Protein AF-A0A2E7EHP1-F1 (afdb_monomer_lite)

Sequence (108 aa):
MNASVIIGLEGLPDMALYGVPLVFLFLVGAITFLIPVGLISSELAVGWPGGGGVYGWVDAAFGRRPAVQAVWCQWVQILVWYPTALSFCASTFAYTLIRSWQRIPPLS

Radius of gyration: 21.11 Å; chains: 1; bounding box: 58×22×55 Å

Structure (mmCIF, N/CA/C/O backbone):
data_AF-A0A2E7EHP1-F1
#
_entry.id   AF-A0A2E7EHP1-F1
#
loop_
_atom_site.group_PDB
_atom_site.id
_atom_site.type_symbol
_atom_site.label_atom_id
_atom_site.label_alt_id
_atom_site.label_comp_id
_atom_site.label_asym_id
_atom_site.label_entity_id
_atom_site.label_seq_id
_atom_site.pdbx_PDB_ins_code
_atom_site.Cartn_x
_atom_site.Cartn_y
_atom_site.Cartn_z
_atom_site.occupancy
_atom_site.B_iso_or_equiv
_atom_site.auth_seq_id
_atom_site.auth_comp_id
_atom_site.auth_asym_id
_atom_site.auth_atom_id
_atom_site.pdbx_PDB_model_num
ATOM 1 N N . MET A 1 1 ? 0.673 15.103 -1.195 1.00 44.56 1 MET A N 1
ATOM 2 C CA . MET A 1 1 ? 1.760 14.383 -1.896 1.00 44.56 1 MET A CA 1
ATOM 3 C C . MET A 1 1 ? 1.133 13.392 -2.877 1.00 44.56 1 MET A C 1
ATOM 5 O O . MET A 1 1 ? 1.253 12.194 -2.678 1.00 44.56 1 MET A O 1
ATOM 9 N N . ASN A 1 2 ? 0.371 13.859 -3.876 1.00 35.25 2 ASN A N 1
ATOM 10 C CA . ASN A 1 2 ? -0.645 12.977 -4.480 1.00 35.25 2 ASN A CA 1
ATOM 11 C C . ASN A 1 2 ? -0.451 12.707 -5.978 1.00 35.25 2 ASN A C 1
ATOM 13 O O . ASN A 1 2 ? -0.987 11.723 -6.455 1.00 35.25 2 ASN A O 1
ATOM 17 N N . ALA A 1 3 ? 0.328 13.501 -6.721 1.00 44.09 3 ALA A N 1
ATOM 18 C CA . ALA A 1 3 ? 0.448 13.304 -8.172 1.00 44.09 3 ALA A CA 1
ATOM 19 C C . ALA A 1 3 ? 1.646 12.430 -8.597 1.00 44.09 3 ALA A C 1
ATOM 21 O O . ALA A 1 3 ? 1.526 11.667 -9.546 1.00 44.09 3 ALA A O 1
ATOM 22 N N . SER A 1 4 ? 2.778 12.480 -7.883 1.00 46.38 4 SER A N 1
ATOM 23 C CA . SER A 1 4 ? 3.990 11.718 -8.242 1.00 46.38 4 SER A CA 1
ATOM 24 C C . SER A 1 4 ? 3.915 10.217 -7.926 1.00 46.38 4 SER A C 1
ATOM 26 O O . SER A 1 4 ? 4.751 9.465 -8.402 1.00 46.38 4 SER A O 1
ATOM 28 N N . VAL A 1 5 ? 2.931 9.784 -7.126 1.00 51.19 5 VAL A N 1
ATOM 29 C CA . VAL A 1 5 ? 2.738 8.380 -6.704 1.00 51.19 5 VAL A CA 1
ATOM 30 C C . VAL A 1 5 ? 1.790 7.621 -7.635 1.00 51.19 5 VAL A C 1
ATOM 32 O O . VAL A 1 5 ? 1.929 6.417 -7.810 1.00 51.19 5 VAL A O 1
ATOM 35 N N . ILE A 1 6 ? 0.824 8.312 -8.246 1.00 48.53 6 ILE A N 1
ATOM 36 C CA . ILE A 1 6 ? -0.221 7.660 -9.054 1.00 48.53 6 ILE A CA 1
ATOM 37 C C . ILE A 1 6 ? 0.362 7.081 -10.352 1.00 48.53 6 ILE A C 1
ATOM 39 O O . ILE A 1 6 ? -0.166 6.119 -10.899 1.00 48.53 6 ILE A O 1
ATOM 43 N N . ILE A 1 7 ? 1.477 7.639 -10.821 1.00 52.41 7 ILE A N 1
ATOM 44 C CA . ILE A 1 7 ? 2.196 7.181 -12.005 1.00 52.41 7 ILE A CA 1
ATOM 45 C C . ILE A 1 7 ? 3.685 7.205 -11.658 1.00 52.41 7 ILE A C 1
ATOM 47 O O . ILE A 1 7 ? 4.432 8.053 -12.144 1.00 52.41 7 ILE A O 1
ATOM 51 N N . GLY A 1 8 ? 4.104 6.335 -10.737 1.00 58.56 8 GLY A N 1
ATOM 52 C CA . GLY A 1 8 ? 5.525 6.119 -10.486 1.00 58.56 8 GLY A CA 1
ATOM 53 C C . GLY A 1 8 ? 6.217 5.830 -11.818 1.00 58.56 8 GLY A C 1
ATOM 54 O O . GLY A 1 8 ? 5.876 4.861 -12.505 1.00 58.56 8 GLY A O 1
ATOM 55 N N . LEU A 1 9 ? 7.128 6.712 -12.233 1.00 58.16 9 LEU A N 1
ATOM 56 C CA . LEU A 1 9 ? 7.852 6.581 -13.499 1.00 58.16 9 LEU A CA 1
ATOM 57 C C . LEU A 1 9 ? 8.622 5.253 -13.575 1.00 58.16 9 LEU A C 1
ATOM 59 O O . LEU A 1 9 ? 8.902 4.780 -14.672 1.00 58.16 9 LEU A O 1
ATOM 63 N N . GLU A 1 10 ? 8.913 4.643 -12.425 1.00 64.62 10 GLU A N 1
ATOM 64 C CA . GLU A 1 10 ? 9.539 3.335 -12.294 1.00 64.62 10 GLU A CA 1
ATOM 65 C C . GLU A 1 10 ? 8.646 2.167 -12.734 1.00 64.62 10 GLU A C 1
ATOM 67 O O . GLU A 1 10 ? 9.164 1.168 -13.219 1.00 64.62 10 GLU A O 1
ATOM 72 N N . GLY A 1 11 ? 7.318 2.292 -12.621 1.00 59.94 11 GLY A N 1
ATOM 73 C CA . GLY A 1 11 ? 6.378 1.251 -13.048 1.00 59.94 11 GLY A CA 1
ATOM 74 C C . GLY A 1 11 ? 5.998 1.352 -14.526 1.00 59.94 11 GLY A C 1
ATOM 75 O O . GLY A 1 11 ? 5.716 0.345 -15.164 1.00 59.94 11 GLY A O 1
ATOM 76 N N . LEU A 1 12 ? 6.028 2.559 -15.100 1.00 63.22 12 LEU A N 1
ATOM 77 C CA . LEU A 1 12 ? 5.727 2.810 -16.515 1.00 63.22 12 LEU A CA 1
ATOM 78 C C . LEU A 1 12 ? 6.493 1.920 -17.518 1.00 63.22 12 LEU A C 1
ATOM 80 O O . LEU A 1 12 ? 5.848 1.454 -18.458 1.00 63.22 12 LEU A O 1
ATOM 84 N N . PRO A 1 13 ? 7.811 1.664 -17.385 1.00 61.09 13 PRO A N 1
ATOM 85 C CA . PRO A 1 13 ? 8.524 0.791 -18.318 1.00 61.09 13 PRO A CA 1
ATOM 86 C C . PRO A 1 13 ? 8.066 -0.672 -18.243 1.00 61.09 13 PRO A C 1
ATOM 88 O O . PRO A 1 13 ? 7.916 -1.299 -19.290 1.00 61.09 13 PRO A O 1
ATOM 91 N N . ASP A 1 14 ? 7.760 -1.192 -17.050 1.00 63.03 14 ASP A N 1
ATOM 92 C CA . ASP A 1 14 ? 7.176 -2.534 -16.897 1.00 63.03 14 ASP A CA 1
ATOM 93 C C . ASP A 1 14 ? 5.766 -2.592 -17.495 1.00 63.03 14 ASP A C 1
ATOM 95 O O . ASP A 1 14 ? 5.415 -3.530 -18.205 1.00 63.03 14 ASP A O 1
ATOM 99 N N . MET A 1 15 ? 4.963 -1.550 -17.284 1.00 62.78 15 MET A N 1
ATOM 100 C CA . MET A 1 15 ? 3.609 -1.429 -17.833 1.00 62.78 15 MET A CA 1
ATOM 101 C C . MET A 1 15 ? 3.616 -1.329 -19.371 1.00 62.78 15 MET A C 1
ATOM 103 O O . MET A 1 15 ? 2.734 -1.871 -20.039 1.00 62.78 15 MET A O 1
ATOM 107 N N . ALA A 1 16 ? 4.632 -0.682 -19.953 1.00 62.44 16 ALA A N 1
ATOM 108 C CA . ALA A 1 16 ? 4.793 -0.541 -21.399 1.00 62.44 16 ALA A CA 1
ATOM 109 C C . ALA A 1 16 ? 5.076 -1.878 -22.110 1.00 62.44 16 ALA A C 1
ATOM 111 O O . ALA A 1 16 ? 4.714 -2.027 -23.278 1.00 62.44 16 ALA A O 1
ATOM 112 N N . LEU A 1 17 ? 5.664 -2.860 -21.415 1.00 63.97 17 LEU A N 1
ATOM 113 C CA . LEU A 1 17 ? 5.954 -4.189 -21.967 1.00 63.97 17 LEU A CA 1
ATOM 114 C C . LEU A 1 17 ? 4.692 -5.035 -22.206 1.00 63.97 17 LEU A C 1
ATOM 116 O O . LEU A 1 17 ? 4.689 -5.873 -23.106 1.00 63.97 17 LEU A O 1
ATOM 120 N N . TYR A 1 18 ? 3.614 -4.809 -21.446 1.00 63.75 18 TYR A N 1
ATOM 121 C CA . TYR A 1 18 ? 2.385 -5.616 -21.519 1.00 63.75 18 TYR A CA 1
ATOM 122 C C . TYR A 1 18 ? 1.295 -5.043 -22.448 1.00 63.75 18 TYR A C 1
ATOM 124 O O . TYR A 1 18 ? 0.341 -5.750 -22.774 1.00 63.75 18 TYR A O 1
ATOM 132 N N . GLY A 1 19 ? 1.433 -3.800 -22.929 1.00 70.06 19 GLY A N 1
ATOM 133 C CA . GLY A 1 19 ? 0.567 -3.211 -23.963 1.00 70.06 19 GLY A CA 1
ATOM 134 C C . GLY A 1 19 ? -0.898 -2.965 -23.552 1.00 70.06 19 GLY A C 1
ATOM 135 O O . GLY A 1 19 ? -1.233 -2.847 -22.379 1.00 70.06 19 GLY A O 1
ATOM 136 N N . VAL A 1 20 ? -1.806 -2.876 -24.536 1.00 74.19 20 VAL A N 1
ATOM 137 C CA . VAL A 1 20 ? -3.245 -2.548 -24.356 1.00 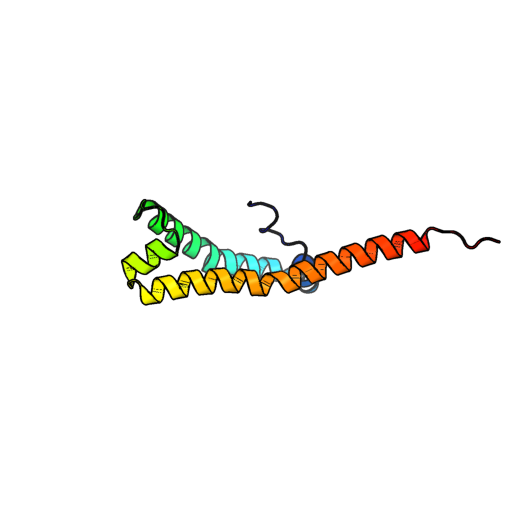74.19 20 VAL A CA 1
ATOM 138 C C . VAL A 1 20 ? -4.014 -3.447 -23.355 1.00 74.19 20 VAL A C 1
ATOM 140 O O . VAL A 1 20 ? -4.863 -2.907 -22.640 1.00 74.19 20 VAL A O 1
ATOM 143 N N . PRO A 1 21 ? -3.741 -4.766 -23.216 1.00 79.00 21 PRO A N 1
ATOM 144 C CA . PRO A 1 21 ? -4.389 -5.622 -22.207 1.00 79.00 21 PRO A CA 1
ATOM 145 C C . PRO A 1 21 ? -4.245 -5.123 -20.762 1.00 79.00 21 PRO A C 1
ATOM 147 O O . PRO A 1 21 ? -5.094 -5.393 -19.913 1.00 79.00 21 PRO A O 1
ATOM 150 N N . LEU A 1 22 ? -3.199 -4.349 -20.487 1.00 78.38 22 LEU A N 1
ATOM 151 C CA . LEU A 1 22 ? -2.935 -3.748 -19.188 1.00 78.38 22 LEU A CA 1
ATOM 152 C C . LEU A 1 22 ? -4.046 -2.775 -18.744 1.00 78.38 22 LEU A C 1
ATOM 154 O O . LEU A 1 22 ? -4.374 -2.704 -17.563 1.00 78.38 22 LEU A O 1
ATOM 158 N N . VAL A 1 23 ? -4.686 -2.072 -19.688 1.00 80.00 23 VAL A N 1
ATOM 159 C CA . VAL A 1 23 ? -5.810 -1.160 -19.397 1.00 80.00 23 VAL A CA 1
ATOM 160 C C . VAL A 1 23 ? -7.010 -1.931 -18.846 1.00 80.00 23 VAL A C 1
ATOM 162 O O . VAL A 1 23 ? -7.669 -1.468 -17.916 1.00 80.00 23 VAL A O 1
ATOM 165 N N . PHE A 1 24 ? -7.271 -3.131 -19.372 1.00 83.12 24 PHE A N 1
ATOM 166 C CA . PHE A 1 24 ? -8.325 -4.004 -18.859 1.00 83.12 24 PHE A CA 1
ATOM 167 C C . PHE A 1 24 ? -8.005 -4.493 -17.440 1.00 83.12 24 PHE A C 1
ATOM 169 O O . PHE A 1 24 ? -8.869 -4.439 -16.569 1.00 83.12 24 PHE A O 1
ATOM 176 N N . LEU A 1 25 ? -6.756 -4.894 -17.173 1.00 82.12 25 LEU A N 1
ATOM 177 C CA . LEU A 1 25 ? -6.317 -5.301 -15.831 1.00 82.12 25 LEU A CA 1
ATOM 178 C C . LEU A 1 25 ? -6.434 -4.161 -14.811 1.00 82.12 25 LEU A C 1
ATOM 180 O O . LEU A 1 25 ? -6.894 -4.386 -13.692 1.00 82.12 25 LEU A O 1
ATOM 184 N N . PHE A 1 26 ? -6.094 -2.931 -15.204 1.00 83.56 26 PHE A N 1
ATOM 185 C CA . PHE A 1 26 ? -6.296 -1.757 -14.359 1.00 83.56 26 PHE A CA 1
ATOM 186 C C . PHE A 1 26 ? -7.768 -1.453 -14.106 1.00 83.56 26 PHE A C 1
ATOM 188 O O . PHE A 1 26 ? -8.118 -1.117 -12.981 1.00 83.56 26 PHE A O 1
ATOM 195 N N . LEU A 1 27 ? -8.636 -1.590 -15.112 1.00 86.62 27 LEU A N 1
ATOM 196 C CA . LEU A 1 27 ? -10.081 -1.422 -14.943 1.00 86.62 27 LEU A CA 1
ATOM 197 C C . LEU A 1 27 ? -10.657 -2.445 -13.965 1.00 86.62 27 LEU A C 1
ATOM 199 O O . LEU A 1 27 ? -11.404 -2.077 -13.060 1.00 86.62 27 LEU A O 1
ATOM 203 N N . VAL A 1 28 ? -10.272 -3.715 -14.110 1.00 89.25 28 VAL A N 1
ATOM 204 C CA . VAL A 1 28 ? -10.681 -4.774 -13.184 1.00 89.25 28 VAL A CA 1
ATOM 205 C C . VAL A 1 28 ? -10.182 -4.454 -11.777 1.00 89.25 28 VAL A C 1
ATOM 207 O O . VAL A 1 28 ? -10.995 -4.387 -10.864 1.00 89.25 28 VAL A O 1
ATOM 210 N N . GLY A 1 29 ? -8.891 -4.155 -11.604 1.00 85.38 29 GLY A N 1
ATOM 211 C CA . GLY A 1 29 ? -8.325 -3.799 -10.300 1.00 85.38 29 GLY A CA 1
ATOM 212 C C . GLY A 1 29 ? -8.954 -2.544 -9.687 1.00 85.38 29 GLY A C 1
ATOM 213 O O . GLY A 1 29 ? -9.198 -2.490 -8.481 1.00 85.38 29 GLY A O 1
ATOM 214 N N . ALA A 1 30 ? -9.293 -1.546 -10.502 1.00 86.88 30 ALA A N 1
ATOM 215 C CA . ALA A 1 30 ? -9.981 -0.351 -10.036 1.00 86.88 30 ALA A CA 1
ATOM 216 C C . ALA A 1 30 ? -11.366 -0.694 -9.469 1.00 86.88 30 ALA A C 1
ATOM 218 O O . ALA A 1 30 ? -11.721 -0.234 -8.386 1.00 86.88 30 ALA A O 1
ATOM 219 N N . ILE A 1 31 ? -12.128 -1.542 -10.159 1.00 91.25 31 ILE A N 1
ATOM 220 C CA . ILE A 1 31 ? -13.482 -1.914 -9.740 1.00 91.25 31 ILE A CA 1
ATOM 221 C C . ILE A 1 31 ? -13.461 -2.880 -8.552 1.00 91.25 31 ILE A C 1
ATOM 223 O O . ILE A 1 31 ? -14.226 -2.699 -7.609 1.00 91.25 31 ILE A O 1
ATOM 227 N N . THR A 1 32 ? -12.595 -3.894 -8.568 1.00 91.00 32 THR A N 1
ATOM 228 C CA . THR A 1 32 ? -12.594 -4.953 -7.548 1.00 91.00 32 THR A CA 1
ATOM 229 C C . THR A 1 32 ? -11.805 -4.596 -6.296 1.00 91.00 32 THR A C 1
ATOM 231 O O . THR A 1 32 ? -12.017 -5.219 -5.260 1.00 91.00 32 THR A O 1
ATOM 234 N N . PHE A 1 33 ? -10.882 -3.634 -6.373 1.00 86.44 33 PHE A N 1
ATOM 235 C CA . PHE A 1 33 ? -9.994 -3.290 -5.263 1.00 86.44 33 PHE A CA 1
ATOM 236 C C . PHE A 1 33 ? -10.036 -1.800 -4.920 1.00 86.44 33 PHE A C 1
ATOM 238 O O . PHE A 1 33 ? -10.338 -1.453 -3.783 1.00 86.44 33 PHE A O 1
ATOM 245 N N . LEU A 1 34 ? -9.795 -0.903 -5.882 1.00 86.62 34 LEU A N 1
ATOM 246 C CA . LEU A 1 34 ? -9.655 0.530 -5.585 1.00 86.62 34 LEU A CA 1
ATOM 247 C C . LEU A 1 34 ? -10.959 1.165 -5.076 1.00 86.62 34 LEU A C 1
ATOM 249 O O . LEU A 1 34 ? -10.957 1.827 -4.040 1.00 86.62 34 LEU A O 1
ATOM 253 N N . ILE A 1 35 ? -12.067 0.952 -5.790 1.00 90.94 35 ILE A N 1
ATOM 254 C CA . ILE A 1 35 ? -13.390 1.474 -5.428 1.00 90.94 35 ILE A CA 1
ATOM 255 C C . ILE A 1 35 ? -13.850 0.952 -4.056 1.00 90.94 35 ILE A C 1
ATOM 257 O O . ILE A 1 35 ? -14.151 1.782 -3.194 1.00 90.94 35 ILE A O 1
ATOM 261 N N . PRO A 1 36 ? -13.889 -0.371 -3.796 1.00 90.88 36 PRO A N 1
ATOM 262 C CA . PRO A 1 36 ? -14.361 -0.875 -2.509 1.00 90.88 36 PRO A CA 1
ATOM 263 C C . PRO A 1 36 ? -13.459 -0.450 -1.347 1.00 90.88 36 PRO A C 1
ATOM 265 O O . PRO A 1 36 ? -13.970 -0.027 -0.313 1.00 90.88 36 PRO A O 1
ATOM 268 N N . VAL A 1 37 ? -12.131 -0.482 -1.509 1.00 88.06 37 VAL A N 1
ATOM 269 C CA . VAL A 1 37 ? -11.200 -0.046 -0.452 1.00 88.06 37 VAL A CA 1
ATOM 270 C C . VAL A 1 37 ? -11.342 1.451 -0.171 1.00 88.06 37 VAL A C 1
ATOM 272 O O . VAL A 1 37 ? -11.337 1.855 0.991 1.00 88.06 37 VAL A O 1
ATOM 275 N N . GLY A 1 38 ? -11.516 2.276 -1.209 1.00 86.88 38 GLY A N 1
ATOM 276 C CA . GLY A 1 38 ? -11.736 3.715 -1.063 1.00 86.88 38 GLY A CA 1
ATOM 277 C C . GLY A 1 38 ? -13.020 4.038 -0.301 1.00 86.88 38 GLY A C 1
ATOM 278 O O . GLY A 1 38 ? -12.995 4.854 0.620 1.00 86.88 38 GLY A O 1
ATOM 279 N N . LEU A 1 39 ? -14.119 3.352 -0.627 1.00 89.12 39 LEU A N 1
ATOM 280 C CA . LEU A 1 39 ? -15.397 3.500 0.075 1.00 89.12 39 LEU A CA 1
ATOM 281 C C . LEU A 1 39 ? -15.280 3.092 1.549 1.00 89.12 39 LEU A C 1
ATOM 283 O O . LEU A 1 39 ? -15.615 3.891 2.421 1.00 89.12 39 LEU A O 1
ATOM 287 N N . ILE A 1 40 ? -14.716 1.917 1.838 1.00 87.62 40 ILE A N 1
ATOM 288 C CA . ILE A 1 40 ? -14.517 1.430 3.215 1.00 87.62 40 ILE A CA 1
ATOM 289 C C . ILE A 1 40 ? -13.634 2.394 4.016 1.00 87.62 40 ILE A C 1
ATOM 291 O O . ILE A 1 40 ? -13.964 2.763 5.142 1.00 87.62 40 ILE A O 1
ATOM 295 N N . SER A 1 41 ? -12.528 2.852 3.425 1.00 84.19 41 SER A N 1
ATOM 296 C CA . SER A 1 41 ? -11.641 3.827 4.060 1.00 84.19 41 SER A CA 1
ATOM 297 C C . SER A 1 41 ? -12.342 5.160 4.317 1.00 84.19 41 SER A C 1
ATOM 299 O O . SER A 1 41 ? -12.038 5.814 5.313 1.00 84.19 41 SER A O 1
ATOM 301 N N . SER A 1 42 ? -13.248 5.582 3.430 1.00 84.88 42 SER A N 1
ATOM 302 C CA . SER A 1 42 ? -14.009 6.821 3.601 1.00 84.88 42 SER A CA 1
ATOM 303 C C . SER A 1 42 ? -15.030 6.713 4.733 1.00 84.88 42 SER A C 1
ATOM 305 O O . SER A 1 42 ? -15.118 7.624 5.554 1.00 84.88 42 SER A O 1
ATOM 307 N N . GLU A 1 43 ? -15.724 5.578 4.855 1.00 88.38 43 GLU A N 1
ATOM 308 C CA . GLU A 1 43 ? -16.655 5.350 5.961 1.00 88.38 43 GLU A CA 1
ATOM 309 C C . GLU A 1 43 ? -15.926 5.278 7.303 1.00 88.38 43 GLU A C 1
ATOM 311 O O . GLU A 1 43 ? -16.346 5.915 8.267 1.00 88.38 43 GLU A O 1
ATOM 316 N N . LEU A 1 44 ? -14.786 4.585 7.363 1.00 83.75 44 LEU A N 1
ATOM 317 C CA . LEU A 1 44 ? -13.947 4.524 8.563 1.00 83.75 44 LEU A CA 1
ATOM 318 C C . LEU A 1 44 ? -13.377 5.894 8.957 1.00 83.75 44 LEU A C 1
ATOM 320 O O . LEU A 1 44 ? -13.283 6.207 10.146 1.00 83.75 44 LEU A O 1
ATOM 324 N N . ALA A 1 45 ? -13.028 6.730 7.975 1.00 79.94 45 ALA A N 1
ATOM 325 C CA . ALA A 1 45 ? -12.550 8.087 8.221 1.00 79.94 45 ALA A CA 1
ATOM 326 C C . ALA A 1 45 ? -13.635 8.997 8.822 1.00 79.94 45 ALA A C 1
ATOM 328 O O . ALA A 1 45 ? -13.322 9.822 9.680 1.00 79.94 45 ALA A O 1
ATOM 329 N N . VAL A 1 46 ? -14.895 8.845 8.401 1.00 79.56 46 VAL A N 1
ATOM 330 C CA . VAL A 1 46 ? -16.028 9.632 8.922 1.00 79.56 46 VAL A CA 1
ATOM 331 C C . VAL A 1 46 ? -16.552 9.066 10.246 1.00 79.56 46 VAL A C 1
ATOM 333 O O . VAL A 1 46 ? -16.890 9.833 11.145 1.00 79.56 46 VAL A O 1
ATOM 336 N N . GLY A 1 47 ? -16.592 7.739 10.394 1.00 78.00 47 GLY A N 1
ATOM 337 C CA . GLY A 1 47 ? -17.099 7.060 11.590 1.00 78.00 47 GLY A CA 1
ATOM 338 C C . GLY A 1 47 ? -16.216 7.236 12.829 1.00 78.00 47 GLY A C 1
ATOM 339 O O . GLY A 1 47 ? -16.732 7.286 13.944 1.00 78.00 47 GLY A O 1
ATOM 340 N N . TRP A 1 48 ? -14.898 7.390 12.650 1.00 71.25 48 TRP A N 1
ATOM 341 C CA . TRP A 1 48 ? -13.946 7.614 13.743 1.00 71.25 48 TRP A CA 1
ATOM 342 C C . TRP A 1 48 ? -13.075 8.854 13.494 1.00 71.25 48 TRP A C 1
ATOM 344 O O . TRP A 1 48 ? -11.927 8.734 13.056 1.00 71.25 48 TRP A O 1
ATOM 354 N N . PRO A 1 49 ? -13.565 10.058 13.851 1.00 63.09 49 PRO A N 1
ATOM 355 C CA . PRO A 1 49 ? -12.852 11.322 13.641 1.00 63.09 49 PRO A CA 1
ATOM 356 C C . PRO A 1 49 ? -11.615 11.513 14.543 1.00 63.09 49 PRO A C 1
ATOM 358 O O . PRO A 1 49 ? -10.936 12.531 14.448 1.00 63.09 49 PRO A O 1
ATOM 361 N N . GLY A 1 50 ? -11.282 10.544 15.405 1.00 64.56 50 GLY A N 1
ATOM 362 C CA . GLY A 1 50 ? -10.204 10.616 16.402 1.00 64.56 50 GLY A CA 1
ATOM 363 C C . GLY A 1 50 ? -8.762 10.657 15.866 1.00 64.56 50 GLY A C 1
ATOM 364 O O . GLY A 1 50 ? -7.831 10.544 16.656 1.00 64.56 50 GLY A O 1
ATOM 365 N N . GLY A 1 51 ? -8.541 10.811 14.556 1.00 60.66 51 GLY A N 1
ATOM 366 C CA . GLY A 1 51 ? -7.218 11.143 14.002 1.00 60.66 51 GLY A CA 1
ATOM 367 C C . GLY A 1 51 ? -6.162 10.028 14.021 1.00 60.66 51 GLY A C 1
ATOM 368 O O . GLY A 1 51 ? -4.974 10.324 13.951 1.00 60.66 51 GLY A O 1
ATOM 369 N N . GLY A 1 52 ? -6.561 8.753 14.100 1.00 67.31 52 GLY A N 1
ATOM 370 C CA . GLY A 1 52 ? -5.630 7.615 14.193 1.00 67.31 52 GLY A CA 1
ATOM 371 C C . GLY A 1 52 ? -5.278 6.913 12.873 1.00 67.31 52 GLY A C 1
ATOM 372 O O . GLY A 1 52 ? -4.441 6.010 12.879 1.00 67.31 52 GLY A O 1
ATOM 373 N N . GLY A 1 53 ? -5.917 7.270 11.753 1.00 79.88 53 GLY A N 1
ATOM 374 C CA . GLY A 1 53 ? -5.749 6.568 10.472 1.00 79.88 53 GLY A CA 1
ATOM 375 C C . GLY A 1 53 ? -5.957 5.050 10.593 1.00 79.88 53 GLY A C 1
ATOM 376 O O . GLY A 1 53 ? -6.755 4.592 11.409 1.00 79.88 53 GLY A O 1
ATOM 377 N N . VAL A 1 54 ? -5.188 4.261 9.832 1.00 80.06 54 VAL A N 1
ATOM 378 C CA . VAL A 1 54 ? -5.268 2.783 9.835 1.00 80.06 54 VAL A CA 1
ATOM 379 C C . VAL A 1 54 ? -5.018 2.191 11.228 1.00 80.06 54 VAL A C 1
ATOM 381 O O . VAL A 1 54 ? -5.667 1.216 11.599 1.00 80.06 54 VAL A O 1
ATOM 384 N N . TYR A 1 55 ? -4.141 2.802 12.033 1.00 80.81 55 TYR A N 1
ATOM 385 C CA . TYR A 1 55 ? -3.919 2.375 13.418 1.00 80.81 55 TYR A CA 1
ATOM 386 C C . TYR A 1 55 ? -5.199 2.476 14.245 1.00 80.81 55 TYR A C 1
ATOM 388 O O . TYR A 1 55 ? -5.610 1.506 14.870 1.00 80.81 55 TYR A O 1
ATOM 396 N N . GLY A 1 56 ? -5.833 3.653 14.230 1.00 81.12 56 GLY A N 1
ATOM 397 C CA . GLY A 1 56 ? -7.033 3.921 15.019 1.00 81.12 56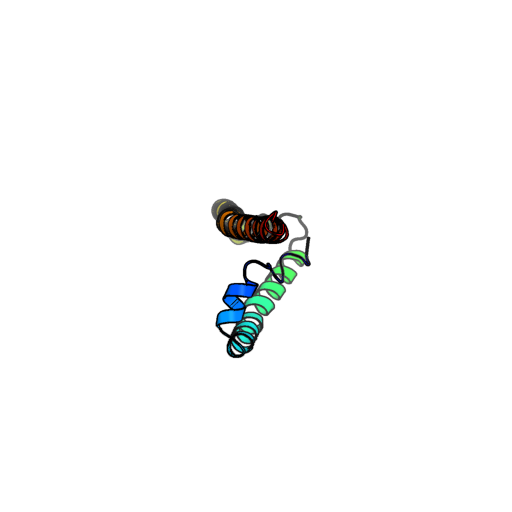 GLY A CA 1
ATOM 398 C C . GLY A 1 56 ? -8.210 3.045 14.598 1.00 81.12 56 GLY A C 1
ATOM 399 O O . GLY A 1 56 ? -8.950 2.566 15.451 1.00 81.12 56 GLY A O 1
ATOM 400 N N . TRP A 1 57 ? -8.345 2.781 13.298 1.00 83.25 57 TRP A N 1
ATOM 401 C CA . TRP A 1 57 ? -9.388 1.908 12.759 1.00 83.25 57 TRP A CA 1
ATOM 402 C C . TRP A 1 57 ? -9.220 0.455 13.208 1.00 83.25 57 TRP A C 1
ATOM 404 O O . TRP A 1 57 ? -10.182 -0.177 13.642 1.00 83.25 57 TRP A O 1
ATOM 414 N N . VAL A 1 58 ? -7.995 -0.075 13.149 1.00 82.69 58 VAL A N 1
ATOM 415 C CA . VAL A 1 58 ? -7.722 -1.466 13.534 1.00 82.69 58 VAL A CA 1
ATOM 416 C C . VAL A 1 58 ? -7.714 -1.636 15.057 1.00 82.69 58 VAL A C 1
ATOM 418 O O . VAL A 1 58 ? -8.180 -2.664 15.543 1.00 82.69 58 VAL A O 1
ATOM 421 N N . ASP A 1 59 ? -7.262 -0.634 15.820 1.00 83.56 59 ASP A N 1
ATOM 422 C CA . ASP A 1 59 ? -7.303 -0.659 17.292 1.00 83.56 59 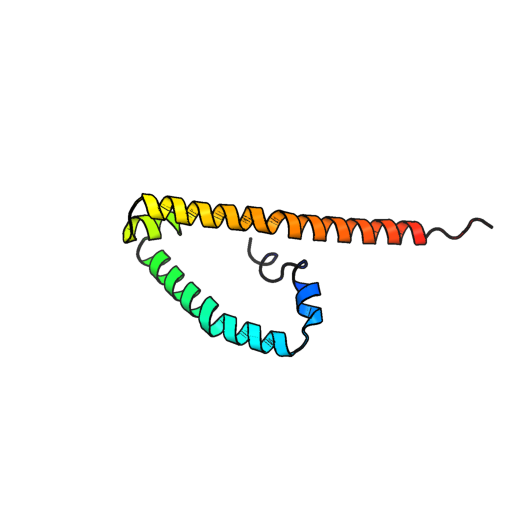ASP A CA 1
ATOM 423 C C . ASP A 1 59 ? -8.751 -0.656 17.798 1.00 83.56 59 ASP A C 1
ATOM 425 O O . ASP A 1 59 ? -9.095 -1.432 18.687 1.00 83.56 59 ASP A O 1
ATOM 429 N N . ALA A 1 60 ? -9.628 0.133 17.166 1.00 81.19 60 ALA A N 1
ATOM 430 C CA . ALA A 1 60 ? -11.050 0.168 17.499 1.00 81.19 60 ALA A CA 1
ATOM 431 C C . ALA A 1 60 ? -11.783 -1.149 17.178 1.00 81.19 60 ALA A C 1
ATOM 433 O O . ALA A 1 60 ? -12.693 -1.528 17.912 1.00 81.19 60 ALA A O 1
ATOM 434 N N . ALA A 1 61 ? -11.399 -1.850 16.104 1.00 82.81 61 ALA A N 1
ATOM 435 C CA . ALA A 1 61 ? -12.085 -3.064 15.652 1.00 82.81 61 ALA A CA 1
ATOM 436 C C . ALA A 1 61 ? -11.529 -4.368 16.257 1.00 82.81 61 ALA A C 1
ATOM 438 O O . ALA A 1 61 ? -12.293 -5.270 16.595 1.00 82.81 61 ALA A O 1
ATOM 439 N N . PHE A 1 62 ? -10.205 -4.484 16.386 1.00 82.06 62 PHE A N 1
ATOM 440 C CA . PHE A 1 62 ? -9.516 -5.730 16.753 1.00 82.06 62 PHE A CA 1
ATOM 441 C C . PHE A 1 62 ? -8.577 -5.582 17.964 1.00 82.06 62 PHE A C 1
ATOM 443 O O . PHE A 1 62 ? -7.995 -6.569 18.426 1.00 82.06 62 PHE A O 1
ATOM 450 N N . GLY A 1 63 ? -8.425 -4.369 18.503 1.00 85.50 63 GLY A N 1
ATOM 451 C CA . GLY A 1 63 ? -7.565 -4.062 19.643 1.00 85.50 63 GLY A CA 1
ATOM 452 C C . GLY A 1 63 ? -6.097 -3.797 19.288 1.00 85.50 63 GLY A C 1
ATOM 453 O O . GLY A 1 63 ? -5.663 -3.827 18.135 1.00 85.50 63 GLY A O 1
ATOM 454 N N . ARG A 1 64 ? -5.288 -3.568 20.327 1.00 83.56 64 ARG A N 1
ATOM 455 C CA . ARG A 1 64 ? -3.959 -2.948 20.189 1.00 83.56 64 ARG A CA 1
ATOM 456 C C . ARG A 1 64 ? -2.918 -3.776 19.440 1.00 83.56 64 ARG A C 1
ATOM 458 O O . ARG A 1 64 ? -2.112 -3.233 18.690 1.00 83.56 64 ARG A O 1
ATOM 465 N N . ARG A 1 65 ? -2.893 -5.095 19.651 1.00 86.50 65 ARG A N 1
ATOM 466 C CA . ARG A 1 65 ? -1.890 -5.984 19.030 1.00 86.50 65 ARG A CA 1
ATOM 467 C C . ARG A 1 65 ? -1.979 -5.989 17.494 1.00 86.50 65 ARG A C 1
ATOM 469 O O . ARG A 1 65 ? -0.958 -5.705 16.867 1.00 86.50 65 ARG A O 1
ATOM 476 N N . PRO A 1 66 ? -3.151 -6.245 16.884 1.00 86.75 66 PRO A N 1
ATOM 477 C CA . PRO A 1 66 ? -3.283 -6.194 15.429 1.00 86.75 66 PRO A CA 1
ATOM 478 C C . PRO A 1 66 ? -3.131 -4.776 14.860 1.00 86.75 66 PRO A C 1
ATOM 480 O O . PRO A 1 66 ? -2.632 -4.629 13.749 1.00 86.75 66 PRO A O 1
ATOM 483 N N . ALA A 1 67 ? -3.464 -3.724 15.615 1.00 84.12 67 ALA A N 1
ATOM 484 C CA . ALA A 1 67 ? -3.274 -2.342 15.166 1.00 84.12 67 ALA A CA 1
ATOM 485 C C . ALA A 1 67 ? -1.798 -1.970 14.963 1.00 84.12 67 ALA A C 1
ATOM 487 O O . ALA A 1 67 ? -1.429 -1.368 13.952 1.00 84.12 67 ALA A O 1
ATOM 488 N N . VAL A 1 68 ? -0.933 -2.383 15.897 1.00 87.38 68 VAL A N 1
ATOM 489 C CA . VAL A 1 68 ? 0.522 -2.203 15.770 1.00 87.38 68 VAL A CA 1
ATOM 490 C C . VAL A 1 68 ? 1.056 -2.989 14.574 1.00 87.38 68 VAL A C 1
ATOM 492 O O . VAL A 1 68 ? 1.881 -2.470 13.827 1.00 87.38 68 VAL A O 1
ATOM 495 N N . GLN A 1 69 ? 0.563 -4.213 14.355 1.00 88.06 69 GLN A N 1
ATOM 496 C CA . GLN A 1 69 ? 0.945 -5.013 13.188 1.00 88.06 69 GLN A CA 1
ATOM 497 C C . GLN A 1 69 ? 0.522 -4.341 11.877 1.00 88.06 69 GLN A C 1
ATOM 499 O O . GLN A 1 69 ? 1.331 -4.273 10.961 1.00 88.06 69 GLN A O 1
ATOM 504 N N . ALA A 1 70 ? -0.690 -3.787 11.795 1.00 86.88 70 ALA A N 1
ATOM 505 C CA . ALA A 1 70 ? -1.182 -3.107 10.598 1.00 86.88 70 ALA A CA 1
ATOM 506 C C . ALA A 1 70 ? -0.339 -1.872 10.236 1.00 86.88 70 ALA A C 1
ATOM 508 O O . ALA A 1 70 ? 0.093 -1.729 9.092 1.00 86.88 70 ALA A O 1
ATOM 509 N N . VAL A 1 71 ? -0.034 -1.012 11.216 1.00 88.50 71 VAL A N 1
ATOM 510 C CA . VAL A 1 71 ? 0.874 0.131 11.006 1.00 88.50 71 VAL A CA 1
ATOM 511 C C . VAL A 1 71 ? 2.274 -0.324 10.638 1.00 88.50 71 VAL A C 1
ATOM 513 O O . VAL A 1 71 ? 2.910 0.289 9.780 1.00 88.50 71 VAL A O 1
ATOM 516 N N . TRP A 1 72 ? 2.761 -1.396 11.263 1.00 88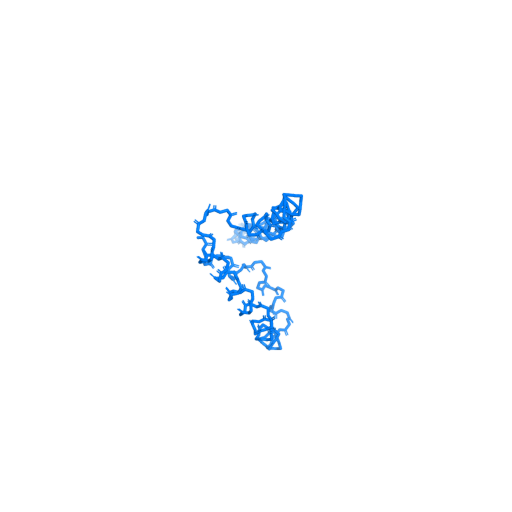.06 72 TRP A N 1
ATOM 517 C CA . TRP A 1 72 ? 4.067 -1.935 10.928 1.00 88.06 72 TRP A CA 1
ATOM 518 C C . TRP A 1 72 ? 4.078 -2.421 9.470 1.00 88.06 72 TRP A C 1
ATOM 520 O O . TRP A 1 72 ? 4.893 -1.959 8.682 1.00 88.06 72 TRP A O 1
ATOM 530 N N . CYS A 1 73 ? 3.110 -3.225 9.032 1.00 87.44 73 CYS A N 1
ATOM 531 C CA . CYS A 1 73 ? 3.001 -3.628 7.627 1.00 87.44 73 CYS A CA 1
ATOM 532 C C . CYS A 1 73 ? 2.996 -2.427 6.668 1.00 87.44 73 CYS A C 1
ATOM 534 O O . CYS A 1 73 ? 3.697 -2.451 5.655 1.00 87.44 73 CYS A O 1
ATOM 536 N N . GLN A 1 74 ? 2.292 -1.349 7.019 1.00 84.88 74 GLN A N 1
A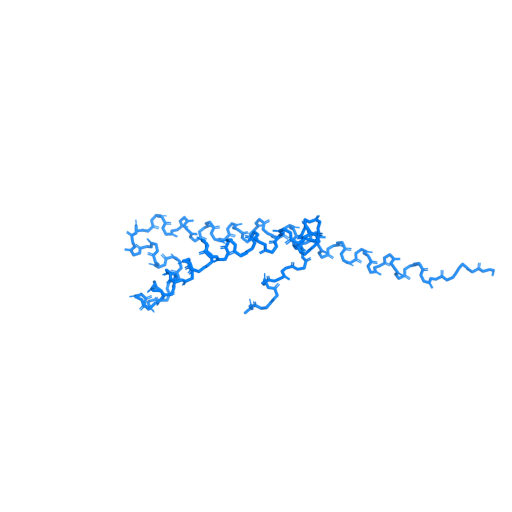TOM 537 C CA . GLN A 1 74 ? 2.273 -0.132 6.212 1.00 84.88 74 GLN A CA 1
ATOM 538 C C . GLN A 1 74 ? 3.626 0.596 6.170 1.00 84.88 74 GLN A C 1
ATOM 540 O O . GLN A 1 74 ? 3.965 1.188 5.150 1.00 84.88 74 GLN A O 1
ATOM 545 N N . TRP A 1 75 ? 4.433 0.541 7.231 1.00 86.31 75 TRP A N 1
ATOM 546 C CA . TRP A 1 75 ? 5.795 1.081 7.195 1.00 86.31 75 TRP A CA 1
ATOM 547 C C . TRP A 1 75 ? 6.761 0.154 6.424 1.00 86.31 75 TRP A C 1
ATOM 549 O O . TRP A 1 75 ? 7.549 0.652 5.617 1.00 86.31 75 TRP A O 1
ATOM 559 N N . VAL A 1 76 ? 6.643 -1.182 6.550 1.00 88.31 76 VAL A N 1
ATOM 560 C CA . VAL A 1 76 ? 7.426 -2.158 5.749 1.00 88.31 76 VAL A CA 1
ATOM 561 C C . VAL A 1 76 ? 7.199 -1.945 4.257 1.00 88.31 76 VAL A C 1
ATOM 563 O O . VAL A 1 76 ? 8.154 -1.987 3.483 1.00 88.31 76 VAL A O 1
ATOM 566 N N . GLN A 1 77 ? 5.951 -1.719 3.835 1.00 82.88 77 GLN A N 1
ATOM 567 C CA . GLN A 1 77 ? 5.634 -1.609 2.409 1.00 82.88 77 GLN A CA 1
ATOM 568 C C . GLN A 1 77 ? 6.441 -0.485 1.735 1.00 82.88 77 GLN A C 1
ATOM 570 O O . GLN A 1 77 ? 6.838 -0.611 0.580 1.00 82.88 77 GLN A O 1
ATOM 575 N N . ILE A 1 78 ? 6.715 0.603 2.467 1.00 79.75 78 ILE A N 1
ATOM 576 C CA . ILE A 1 78 ? 7.494 1.737 1.964 1.00 79.75 78 ILE A CA 1
ATOM 577 C C . ILE A 1 78 ? 8.977 1.348 1.871 1.00 79.75 78 ILE A C 1
ATOM 579 O O . ILE A 1 78 ? 9.626 1.661 0.874 1.00 79.75 78 ILE A O 1
ATOM 583 N N . LEU A 1 79 ? 9.502 0.603 2.854 1.00 84.06 79 LEU A N 1
ATOM 584 C CA . LEU A 1 79 ? 10.872 0.069 2.824 1.00 84.06 79 LEU A CA 1
ATOM 585 C C . LEU A 1 79 ? 11.134 -0.816 1.606 1.00 84.06 79 LEU A C 1
ATOM 587 O O . LEU A 1 79 ? 12.195 -0.713 0.998 1.00 84.06 79 LEU A O 1
ATOM 591 N N . VAL A 1 80 ? 10.170 -1.658 1.237 1.00 83.25 80 VAL A N 1
ATOM 592 C CA . VAL A 1 80 ? 10.289 -2.558 0.081 1.00 83.25 80 VAL A CA 1
ATOM 593 C C . VAL A 1 80 ? 10.247 -1.794 -1.247 1.00 83.25 80 VAL A C 1
ATOM 595 O O . VAL A 1 80 ? 10.866 -2.226 -2.214 1.00 83.25 80 VAL A O 1
ATOM 598 N N . TRP A 1 81 ? 9.569 -0.645 -1.305 1.00 77.00 81 TRP A N 1
ATOM 599 C CA . TRP A 1 81 ? 9.489 0.173 -2.520 1.00 77.00 81 TRP A CA 1
ATOM 600 C C . TRP A 1 81 ? 10.743 1.038 -2.760 1.00 77.00 81 TRP A C 1
ATOM 602 O O . TRP A 1 81 ? 11.102 1.302 -3.910 1.00 77.00 81 TRP A O 1
ATOM 612 N N . TYR A 1 82 ? 11.462 1.436 -1.701 1.00 80.31 82 TYR A N 1
ATOM 613 C CA . TYR A 1 82 ? 12.657 2.290 -1.812 1.00 80.31 82 TYR A CA 1
ATOM 614 C C . TYR A 1 82 ? 13.747 1.774 -2.776 1.00 80.31 82 TYR A C 1
ATOM 616 O O . TYR A 1 82 ? 14.245 2.583 -3.562 1.00 80.31 82 TYR A O 1
ATOM 624 N N . PRO A 1 83 ? 14.144 0.484 -2.773 1.00 83.75 83 PRO A N 1
ATOM 625 C CA . PRO A 1 83 ? 15.153 -0.043 -3.695 1.00 83.75 83 PRO A CA 1
ATOM 626 C C . PRO A 1 83 ? 14.790 0.135 -5.172 1.00 83.75 83 PRO A C 1
ATOM 628 O O . PRO A 1 83 ? 15.651 0.484 -5.982 1.00 83.75 83 PRO A O 1
ATOM 631 N N . THR A 1 84 ? 13.520 -0.067 -5.524 1.00 81.62 84 THR A N 1
ATOM 632 C CA . THR A 1 84 ? 13.028 0.080 -6.899 1.00 81.62 84 THR A CA 1
ATOM 633 C C . THR A 1 84 ? 13.101 1.540 -7.339 1.00 81.62 84 THR A C 1
ATOM 635 O O . THR A 1 84 ? 13.651 1.840 -8.400 1.00 81.62 84 THR A O 1
ATOM 638 N N . ALA A 1 85 ? 12.657 2.464 -6.481 1.00 81.38 85 ALA A N 1
ATOM 639 C CA . ALA A 1 85 ? 12.748 3.899 -6.740 1.00 81.38 85 ALA A CA 1
ATOM 640 C C . ALA A 1 85 ? 14.209 4.380 -6.861 1.00 81.38 85 ALA A C 1
ATOM 642 O O . ALA A 1 85 ? 14.549 5.133 -7.774 1.00 81.38 85 ALA A O 1
ATOM 643 N N . LEU A 1 86 ? 15.101 3.908 -5.982 1.00 84.25 86 LEU A N 1
ATOM 644 C CA . LEU A 1 86 ? 16.535 4.215 -6.033 1.00 84.25 86 LEU A CA 1
ATOM 645 C C . LEU A 1 86 ? 17.190 3.688 -7.315 1.00 84.25 86 LEU A C 1
ATOM 647 O O . LEU A 1 86 ? 17.982 4.404 -7.925 1.00 84.25 86 LEU A O 1
ATOM 651 N N . SER A 1 87 ? 16.837 2.475 -7.747 1.00 85.50 87 SER A N 1
ATOM 652 C CA . SER A 1 87 ? 17.352 1.875 -8.984 1.00 85.50 87 SER A CA 1
ATOM 653 C C . SER A 1 87 ? 16.924 2.673 -10.212 1.00 85.50 87 SER A C 1
ATOM 655 O O . SER A 1 87 ? 17.752 2.954 -11.077 1.00 85.50 87 SER A O 1
ATOM 657 N N . PHE A 1 88 ? 15.665 3.114 -10.253 1.00 82.31 88 PHE A N 1
ATOM 658 C CA . PHE A 1 88 ? 15.151 3.965 -11.324 1.00 82.31 88 PHE A CA 1
ATOM 659 C C . PHE A 1 88 ? 15.836 5.345 -11.364 1.00 82.31 88 PHE A C 1
ATOM 661 O O . PHE A 1 88 ? 16.201 5.853 -12.432 1.00 82.31 88 PHE A O 1
ATOM 668 N N . CYS A 1 89 ? 16.068 5.954 -10.198 1.00 83.69 89 CYS A N 1
ATOM 669 C CA . CYS A 1 89 ? 16.845 7.188 -10.090 1.00 83.69 89 CYS A CA 1
ATOM 670 C C . C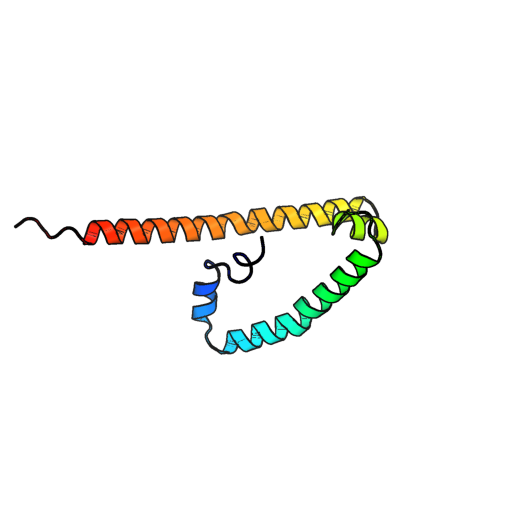YS A 1 89 ? 18.282 6.980 -10.587 1.00 83.69 89 CYS A C 1
ATOM 672 O O . CYS A 1 89 ? 18.767 7.767 -11.401 1.00 83.69 89 CYS A O 1
ATOM 674 N N . ALA A 1 90 ? 18.946 5.902 -10.162 1.00 85.75 90 ALA A N 1
ATOM 675 C CA . ALA A 1 90 ? 20.304 5.573 -10.582 1.00 85.75 90 ALA A CA 1
ATOM 676 C C . ALA A 1 90 ? 20.400 5.334 -12.098 1.00 85.75 90 ALA A C 1
ATOM 678 O O . ALA A 1 90 ? 21.297 5.880 -12.740 1.00 85.75 90 ALA A O 1
ATOM 679 N N . SER A 1 91 ? 19.456 4.596 -12.698 1.00 84.56 91 SER A N 1
ATOM 680 C CA . SER A 1 91 ? 19.423 4.384 -14.149 1.00 84.56 91 SER A CA 1
ATOM 681 C C . SER A 1 91 ? 19.220 5.694 -14.905 1.00 84.56 91 SER A C 1
ATOM 683 O O . SER A 1 91 ? 19.919 5.960 -15.880 1.00 84.56 91 SER A O 1
ATOM 685 N N . THR A 1 92 ? 18.317 6.556 -14.432 1.00 83.38 92 THR A N 1
ATOM 686 C CA . THR A 1 92 ? 18.054 7.863 -15.056 1.00 83.38 92 THR A CA 1
ATOM 687 C C . THR A 1 92 ? 19.285 8.776 -14.991 1.00 83.38 92 THR A C 1
ATOM 689 O O . THR A 1 92 ? 19.661 9.404 -15.988 1.00 83.38 92 THR A O 1
ATOM 692 N N . PHE A 1 93 ? 19.975 8.805 -13.848 1.00 84.31 93 PHE A N 1
ATOM 693 C CA . PHE A 1 93 ? 21.243 9.524 -13.699 1.00 84.31 93 PHE A CA 1
ATOM 694 C C . PHE A 1 93 ? 22.343 8.954 -14.607 1.00 84.31 93 PHE A C 1
ATOM 696 O O . PHE A 1 93 ? 23.043 9.713 -15.276 1.00 84.31 93 PHE A O 1
ATOM 703 N N . ALA A 1 94 ? 22.466 7.629 -14.705 1.00 86.38 94 ALA A N 1
ATOM 704 C CA . ALA A 1 94 ? 23.444 6.992 -15.585 1.00 86.38 94 ALA A CA 1
ATOM 705 C C . ALA A 1 94 ? 23.193 7.323 -17.069 1.00 86.38 94 ALA A C 1
ATOM 707 O O . ALA A 1 94 ? 24.125 7.703 -17.780 1.00 86.38 94 ALA A O 1
ATOM 708 N N . TYR A 1 95 ? 21.938 7.260 -17.531 1.00 81.06 95 TYR A N 1
ATOM 709 C CA . TYR A 1 95 ? 21.571 7.596 -18.912 1.00 81.06 95 TYR A CA 1
ATOM 710 C C . TYR A 1 95 ? 21.897 9.048 -19.278 1.00 81.06 95 TYR A C 1
ATOM 712 O O . TYR A 1 95 ? 22.378 9.321 -20.380 1.00 81.06 95 TYR A O 1
ATOM 720 N N . THR A 1 96 ? 21.652 9.994 -18.370 1.00 82.81 96 THR A N 1
ATOM 721 C CA . THR A 1 96 ? 21.925 11.418 -18.625 1.00 82.81 96 THR A CA 1
ATOM 722 C C . THR A 1 96 ? 23.423 11.720 -18.670 1.00 82.81 96 THR A C 1
ATOM 724 O O . THR A 1 96 ? 23.867 12.429 -19.577 1.00 82.81 96 THR A O 1
ATOM 727 N N . LEU A 1 97 ? 24.215 11.123 -17.774 1.00 81.31 97 LEU A N 1
ATOM 728 C CA . LEU A 1 97 ? 25.675 11.242 -17.784 1.00 81.31 97 LEU A CA 1
ATOM 729 C C . LEU A 1 97 ? 26.290 10.626 -19.045 1.00 81.31 97 LEU A C 1
ATOM 731 O O . LEU A 1 97 ? 27.037 11.306 -19.745 1.00 81.31 97 LEU A O 1
ATOM 735 N N . ILE A 1 98 ? 25.936 9.388 -19.400 1.00 78.19 98 ILE A N 1
ATOM 736 C CA . ILE A 1 98 ? 26.451 8.716 -20.609 1.00 78.19 98 ILE A CA 1
ATOM 737 C C . ILE A 1 98 ? 26.127 9.520 -21.873 1.00 78.19 98 ILE A C 1
ATOM 739 O O . ILE A 1 98 ? 26.992 9.732 -22.725 1.00 78.19 98 ILE A O 1
ATOM 743 N N . ARG A 1 99 ? 24.903 10.049 -21.973 1.00 67.62 99 ARG A N 1
ATOM 744 C CA . ARG A 1 99 ? 24.493 10.904 -23.094 1.00 67.62 99 ARG A CA 1
ATOM 745 C C . ARG A 1 99 ? 25.288 12.214 -23.170 1.00 67.62 99 ARG A C 1
ATOM 747 O O . ARG A 1 99 ? 25.432 12.770 -24.258 1.00 67.62 99 ARG A O 1
ATOM 754 N N . SER A 1 100 ? 25.769 12.732 -22.039 1.00 66.88 100 SER A N 1
ATOM 755 C CA . SER A 1 100 ? 26.600 13.944 -22.004 1.00 66.88 100 SER A CA 1
ATOM 756 C C . SER A 1 100 ? 28.020 13.691 -22.528 1.00 66.88 100 SER A C 1
ATOM 758 O O . SER A 1 100 ? 28.542 14.514 -23.276 1.00 66.88 100 SER A O 1
ATOM 760 N N . TRP A 1 101 ? 28.592 12.514 -22.253 1.00 62.06 101 TRP A N 1
ATOM 761 C CA . TRP A 1 101 ? 29.926 12.119 -22.719 1.00 62.06 101 TRP A CA 1
ATOM 762 C C . TRP A 1 101 ? 29.985 11.802 -24.219 1.00 62.06 101 TRP A C 1
ATOM 764 O O . TRP A 1 101 ? 30.981 12.105 -24.867 1.00 62.06 101 TRP A O 1
ATOM 774 N N . GLN A 1 102 ? 28.910 11.269 -24.808 1.00 62.66 102 GLN A N 1
ATOM 775 C CA . GLN A 1 102 ? 28.838 11.006 -26.257 1.00 62.66 102 GLN A CA 1
ATOM 776 C C . GLN A 1 102 ? 28.735 12.269 -27.127 1.00 62.66 102 GLN A C 1
ATOM 778 O O . GLN A 1 102 ? 28.802 12.180 -28.351 1.00 62.66 102 GLN A O 1
ATOM 783 N N . ARG A 1 103 ? 28.546 13.449 -26.524 1.00 61.34 103 ARG A N 1
ATOM 784 C CA . ARG A 1 103 ? 28.393 14.717 -27.249 1.00 61.34 103 ARG A CA 1
ATOM 785 C C . ARG A 1 103 ? 29.715 15.435 -27.541 1.00 61.34 103 ARG A C 1
ATOM 787 O O . ARG A 1 103 ? 29.686 16.500 -28.151 1.00 61.34 103 ARG A O 1
ATOM 794 N N . ILE A 1 104 ? 30.847 14.873 -27.117 1.00 66.19 104 ILE A N 1
ATOM 795 C CA . ILE A 1 104 ? 32.177 15.431 -27.367 1.00 66.19 104 ILE A CA 1
ATOM 796 C C . ILE A 1 104 ? 32.685 14.837 -28.694 1.00 66.19 104 ILE A C 1
ATOM 798 O O . ILE A 1 104 ? 32.910 13.626 -28.748 1.00 66.19 104 ILE A O 1
ATOM 802 N N . PRO A 1 105 ? 32.818 15.625 -29.781 1.00 67.19 105 PRO A N 1
ATOM 803 C CA . PRO A 1 105 ? 33.375 15.113 -31.029 1.00 67.19 105 PRO A CA 1
ATOM 804 C C . PRO A 1 105 ? 34.824 14.648 -30.802 1.00 67.19 105 PRO A C 1
ATOM 806 O O . PRO A 1 105 ? 35.535 15.268 -30.005 1.00 67.19 105 PRO A O 1
ATOM 809 N N . PRO A 1 106 ? 35.278 13.571 -31.473 1.00 68.31 106 PRO A N 1
ATOM 810 C CA . PRO A 1 106 ? 36.673 13.162 -31.396 1.00 68.31 106 PRO A CA 1
ATOM 811 C C . PRO A 1 106 ? 37.544 14.322 -31.888 1.00 68.31 106 PRO A C 1
ATOM 813 O O . PRO A 1 106 ? 37.318 14.846 -32.979 1.00 68.31 106 PRO A O 1
ATOM 816 N N . LEU A 1 107 ? 38.492 14.756 -31.054 1.00 70.06 107 LEU A N 1
ATOM 817 C CA . LEU A 1 107 ? 39.486 15.758 -31.430 1.00 70.06 107 LEU A CA 1
ATOM 818 C C . LEU A 1 107 ? 40.337 15.157 -32.558 1.00 70.06 107 LEU A C 1
ATOM 820 O O . LEU A 1 107 ? 41.097 14.219 -32.316 1.00 70.06 107 LEU A O 1
ATOM 824 N N . SER A 1 108 ? 40.111 15.644 -33.781 1.00 67.50 108 SER A N 1
ATOM 825 C CA . SER A 1 108 ? 40.912 15.382 -34.983 1.00 67.50 108 SER A CA 1
ATOM 826 C C . SER A 1 108 ? 42.294 16.006 -34.881 1.00 67.50 108 SER A C 1
ATOM 828 O O . SER A 1 108 ? 42.330 17.182 -34.444 1.00 67.50 108 SER A O 1
#

Secondary structure (DSSP, 8-state):
--STTTT-TTTHHHHHHH-THHHHHHHHHIIIIIHHHHHHHHHHHHH--SS-HHHHHHHHHH-HHHHHHHHHHHHHHHHHHHHHHHHHHHHHHHHHHHHHHTTS----

Foldseek 3Di:
DPDCPVCVVLCVVVLVVVPPVSVVVVVCCCVVPVVVVVVVQVCLCVVDVPPQRQLVSCCVPPNNPVSVVRVVVVVVVVVVCVVSSVVVVVVVVVVVVVVVVVPDPPDD

pLDDT: mean 76.7, std 12.24, range [35.25, 91.25]